Protein AF-Q93S38-F1 (afdb_monomer_lite)

Foldseek 3Di:
DKFKFAPVVLVVVLVVLVVCVVVVQDDQQDGPPPDDLVPPDDDCPPDNPPPLRDDDAGPPGDDDRDDDDPDWDKIKIADSNHPGVVVPRMDIDTGDD

pLDDT: mean 80.31, std 18.41, range [36.78, 97.31]

Structure (mmCIF, N/CA/C/O backbone):
data_AF-Q93S38-F1
#
_entry.id   AF-Q93S38-F1
#
loop_
_atom_site.group_PDB
_atom_site.id
_atom_site.type_symbol
_atom_site.label_atom_id
_atom_site.label_alt_id
_atom_site.label_comp_id
_atom_site.label_asym_id
_atom_site.label_entity_id
_atom_site.label_seq_id
_atom_site.pdbx_PDB_ins_code
_atom_site.Cartn_x
_atom_site.Cartn_y
_atom_site.Cartn_z
_atom_site.occupancy
_atom_site.B_iso_or_equiv
_atom_site.auth_seq_id
_atom_site.auth_comp_id
_atom_site.auth_asym_id
_ato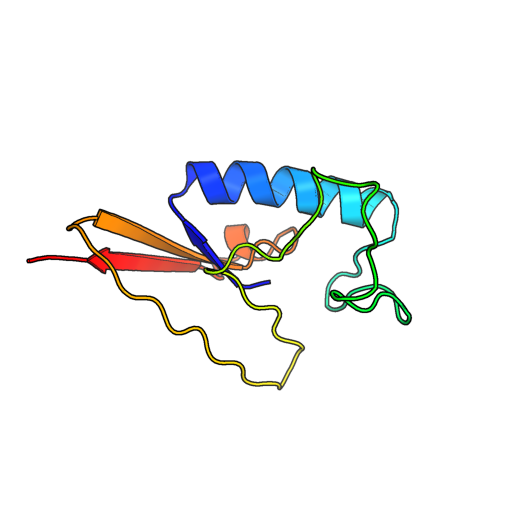m_site.auth_atom_id
_atom_site.pdbx_PDB_model_num
ATOM 1 N N . GLU A 1 1 ? 3.588 2.647 -4.870 1.00 83.44 1 GLU A N 1
ATOM 2 C CA . GLU A 1 1 ? 2.661 3.253 -3.896 1.00 83.44 1 GLU A CA 1
ATOM 3 C C . GLU A 1 1 ? 2.063 2.126 -3.080 1.00 83.44 1 GLU A C 1
ATOM 5 O O . GLU A 1 1 ? 1.596 1.170 -3.685 1.00 83.44 1 GLU A O 1
ATOM 10 N N . PHE A 1 2 ? 2.171 2.210 -1.757 1.00 90.19 2 PHE A N 1
ATOM 11 C CA . PHE A 1 2 ? 1.565 1.291 -0.804 1.00 90.19 2 PHE A CA 1
ATOM 12 C C . PHE A 1 2 ? 0.317 1.919 -0.196 1.00 90.19 2 PHE A C 1
ATOM 14 O O . PHE A 1 2 ? 0.367 3.084 0.181 1.00 90.19 2 PHE A O 1
ATOM 21 N N . ASN A 1 3 ? -0.759 1.157 -0.035 1.00 91.62 3 ASN A N 1
ATOM 22 C CA . ASN A 1 3 ? -1.916 1.580 0.753 1.00 91.62 3 ASN A CA 1
ATOM 23 C C . ASN A 1 3 ? -2.532 0.416 1.541 1.00 91.62 3 ASN A C 1
ATOM 25 O O . ASN A 1 3 ? -2.154 -0.743 1.349 1.00 91.62 3 ASN A O 1
ATOM 29 N N . LEU A 1 4 ? -3.456 0.748 2.446 1.00 92.75 4 LEU A N 1
ATOM 30 C CA . LEU A 1 4 ? -4.251 -0.212 3.216 1.00 92.75 4 LEU A CA 1
ATOM 31 C C . LEU A 1 4 ? -5.654 -0.340 2.613 1.00 92.75 4 LEU A C 1
ATOM 33 O O . LEU A 1 4 ? -6.406 0.630 2.606 1.00 92.75 4 LEU A O 1
ATOM 37 N N . GLY A 1 5 ? -6.057 -1.520 2.160 1.00 92.00 5 GLY A N 1
ATOM 38 C CA . GLY A 1 5 ? -7.367 -1.711 1.533 1.00 92.00 5 GLY A CA 1
ATOM 39 C C . GLY A 1 5 ? -7.803 -3.165 1.543 1.00 92.00 5 GLY A C 1
ATOM 40 O O . GLY A 1 5 ? -7.050 -4.040 1.935 1.00 92.00 5 GLY A O 1
ATOM 41 N N . ASN A 1 6 ? -9.038 -3.458 1.148 1.00 94.12 6 ASN A N 1
ATOM 42 C CA . ASN A 1 6 ? -9.392 -4.841 0.821 1.00 94.12 6 ASN A CA 1
ATOM 43 C C . ASN A 1 6 ? -8.966 -5.169 -0.624 1.00 94.12 6 ASN A C 1
ATOM 45 O O . ASN A 1 6 ? -8.645 -4.275 -1.408 1.00 94.12 6 ASN A O 1
ATOM 49 N N . ALA A 1 7 ? -9.008 -6.447 -1.002 1.00 94.06 7 ALA A N 1
ATOM 50 C CA . ALA A 1 7 ? -8.582 -6.887 -2.332 1.00 94.06 7 ALA A CA 1
ATOM 51 C C . ALA A 1 7 ? -9.335 -6.197 -3.490 1.00 94.06 7 ALA A C 1
ATOM 53 O O . ALA A 1 7 ? -8.742 -5.955 -4.539 1.00 94.06 7 ALA A O 1
ATOM 54 N N . ALA A 1 8 ? -10.617 -5.852 -3.310 1.00 93.94 8 ALA A N 1
ATOM 55 C CA . ALA A 1 8 ? -11.386 -5.134 -4.328 1.00 93.94 8 ALA A CA 1
ATOM 56 C C . ALA A 1 8 ? -10.894 -3.688 -4.482 1.00 93.94 8 ALA A C 1
ATOM 58 O O . ALA A 1 8 ? -10.641 -3.249 -5.597 1.00 93.94 8 ALA A O 1
ATOM 59 N N . MET A 1 9 ? -10.643 -2.995 -3.366 1.00 91.50 9 MET A N 1
ATOM 60 C CA . MET A 1 9 ? -10.057 -1.649 -3.379 1.00 91.50 9 MET A CA 1
ATOM 61 C C . MET A 1 9 ? -8.694 -1.636 -4.086 1.00 91.50 9 MET A C 1
ATOM 63 O O . MET A 1 9 ? -8.423 -0.743 -4.883 1.00 91.50 9 MET A O 1
ATOM 67 N N . HIS A 1 10 ? -7.848 -2.645 -3.849 1.00 93.31 10 HIS A N 1
ATOM 68 C CA . HIS A 1 10 ? -6.571 -2.772 -4.557 1.00 93.31 10 HIS A CA 1
ATOM 69 C C . HIS A 1 10 ? -6.750 -3.043 -6.053 1.00 93.31 10 HIS A C 1
ATOM 71 O O . HIS A 1 10 ? -6.006 -2.489 -6.862 1.00 93.31 10 HIS A O 1
ATOM 77 N N . ALA A 1 11 ? -7.719 -3.878 -6.436 1.00 93.19 11 ALA A N 1
ATOM 78 C CA . ALA A 1 11 ? -8.000 -4.161 -7.839 1.00 93.19 11 ALA A CA 1
ATOM 79 C C . ALA A 1 11 ? -8.444 -2.899 -8.595 1.00 93.19 11 ALA A C 1
ATOM 81 O O . ALA A 1 11 ? -7.922 -2.636 -9.680 1.00 93.19 11 ALA A O 1
ATOM 82 N N . ASP A 1 12 ? -9.337 -2.105 -8.001 1.00 91.12 12 ASP A N 1
ATOM 83 C CA . ASP A 1 12 ? -9.818 -0.845 -8.575 1.00 91.12 12 ASP A CA 1
ATOM 84 C C . ASP A 1 12 ? -8.672 0.163 -8.716 1.00 91.12 12 ASP A C 1
ATOM 86 O O . ASP A 1 12 ? -8.448 0.726 -9.789 1.00 91.12 12 ASP A O 1
ATOM 90 N N . HIS A 1 13 ? -7.862 0.316 -7.667 1.00 89.38 13 HIS A N 1
ATOM 91 C CA . HIS A 1 13 ? -6.739 1.252 -7.679 1.00 89.38 13 HIS A CA 1
ATOM 92 C C . HIS A 1 13 ? -5.662 0.885 -8.704 1.00 89.38 13 HIS A C 1
ATOM 94 O O . HIS A 1 13 ? -5.079 1.751 -9.358 1.00 89.38 13 HIS A O 1
ATOM 100 N N . GLN A 1 14 ? -5.418 -0.410 -8.910 1.00 90.88 14 GLN A N 1
ATOM 101 C CA . GLN A 1 14 ? -4.512 -0.883 -9.958 1.00 90.88 14 GLN A CA 1
ATOM 102 C C . GLN A 1 14 ? -5.006 -0.527 -11.365 1.00 90.88 14 GLN A C 1
ATOM 104 O O . GLN A 1 14 ? -4.175 -0.307 -12.249 1.00 90.88 14 GLN A O 1
ATOM 109 N N . GLN A 1 15 ? -6.323 -0.438 -11.594 1.00 90.44 15 GLN A N 1
ATOM 110 C CA . GLN A 1 15 ? -6.851 0.026 -12.882 1.00 90.44 15 GLN A CA 1
ATOM 111 C C . GLN A 1 15 ? -6.537 1.504 -13.113 1.00 90.44 15 GLN A C 1
ATOM 113 O O . GLN A 1 15 ? -6.148 1.876 -14.222 1.00 90.44 15 GLN A O 1
ATOM 118 N N . GLU A 1 16 ? -6.645 2.343 -12.082 1.00 87.38 16 GLU A N 1
ATOM 119 C CA . GLU A 1 16 ? -6.273 3.758 -12.189 1.00 87.38 16 GLU A CA 1
ATOM 120 C C . GLU A 1 16 ? -4.768 3.922 -12.445 1.00 87.38 16 GLU A C 1
ATOM 122 O O . GLU A 1 16 ? -4.361 4.617 -13.380 1.00 87.38 16 GLU A O 1
ATOM 127 N N . MET A 1 17 ? -3.931 3.176 -11.720 1.00 87.19 17 MET A N 1
ATOM 128 C CA . MET A 1 17 ? -2.481 3.156 -11.941 1.00 87.19 17 MET A CA 1
ATOM 129 C C . MET A 1 17 ? -2.099 2.680 -13.350 1.00 87.19 17 MET A C 1
ATOM 131 O O . MET A 1 17 ? -1.157 3.198 -13.955 1.00 87.19 17 MET A O 1
ATOM 135 N N . LEU A 1 18 ? -2.844 1.726 -13.915 1.00 89.56 18 LEU A N 1
ATOM 136 C CA . LEU A 1 18 ? -2.633 1.271 -15.287 1.00 89.56 18 LEU A CA 1
ATOM 137 C C . LEU A 1 18 ? -2.932 2.382 -16.304 1.00 89.56 18 LEU A C 1
ATOM 139 O O . LEU A 1 18 ? -2.152 2.574 -17.239 1.00 89.56 18 LEU A O 1
ATOM 143 N N . LYS A 1 19 ? -4.005 3.160 -16.110 1.00 88.44 19 LYS A N 1
ATOM 144 C CA . LYS A 1 19 ? -4.309 4.324 -16.964 1.00 88.44 19 LYS A CA 1
ATOM 145 C C . LYS A 1 19 ? -3.197 5.374 -16.887 1.00 88.44 19 LYS A C 1
ATOM 147 O O . LYS A 1 19 ? -2.798 5.913 -17.919 1.00 88.44 19 LYS A O 1
ATOM 152 N N . MET A 1 20 ? -2.642 5.618 -15.696 1.00 85.00 20 MET A N 1
ATOM 153 C CA . MET A 1 20 ? -1.496 6.522 -15.515 1.00 85.00 20 MET A CA 1
ATOM 154 C C . MET A 1 20 ? -0.227 6.021 -16.205 1.00 85.00 20 MET A C 1
ATOM 156 O O . MET A 1 20 ? 0.559 6.810 -16.733 1.00 85.00 20 MET A O 1
ATOM 160 N N . GLN A 1 21 ? 0.000 4.708 -16.215 1.00 86.75 21 GLN A N 1
ATOM 161 C CA . GLN A 1 21 ? 1.123 4.121 -16.943 1.00 86.75 21 GLN A CA 1
ATOM 162 C C . GLN A 1 21 ? 0.935 4.276 -18.457 1.00 86.75 21 GLN A C 1
ATOM 164 O O . GLN A 1 21 ? 1.874 4.635 -19.165 1.00 86.75 21 GLN A O 1
ATOM 169 N N . GLN A 1 22 ? -0.287 4.073 -18.953 1.00 88.00 22 GLN A N 1
ATOM 170 C CA . GLN A 1 22 ? -0.630 4.222 -20.370 1.00 88.00 22 GLN A CA 1
ATOM 171 C C . GLN A 1 22 ? -0.536 5.673 -20.859 1.00 88.00 22 GLN A C 1
ATOM 173 O O . GLN A 1 22 ? -0.081 5.910 -21.977 1.00 88.00 22 GLN A O 1
ATOM 178 N N . SER A 1 23 ? -0.891 6.656 -20.025 1.00 86.25 23 SER A N 1
ATOM 179 C CA . SER A 1 23 ? -0.671 8.085 -20.314 1.00 86.25 23 SER A CA 1
ATOM 180 C C . SER A 1 23 ? 0.810 8.493 -20.210 1.00 86.25 23 SER A C 1
ATOM 182 O O . SER A 1 23 ? 1.193 9.633 -20.499 1.00 86.25 23 SER A O 1
ATOM 184 N N . GLY A 1 24 ? 1.668 7.564 -19.776 1.00 83.06 24 GLY A N 1
ATOM 185 C CA . GLY A 1 24 ? 3.082 7.768 -19.514 1.00 83.06 24 GLY A CA 1
ATOM 186 C C . GLY A 1 24 ? 3.354 8.622 -18.280 1.00 83.06 24 GLY A C 1
ATOM 187 O O . GLY A 1 24 ? 4.479 9.075 -18.127 1.00 83.06 24 GLY A O 1
ATOM 188 N N . GLN A 1 25 ? 2.364 8.928 -17.442 1.00 80.00 25 GLN A N 1
ATOM 189 C CA . GLN A 1 25 ? 2.547 9.701 -16.207 1.00 80.00 25 GLN A CA 1
ATOM 190 C C . GLN A 1 25 ? 3.227 8.881 -15.100 1.00 80.00 25 GLN A C 1
ATOM 192 O O . GLN A 1 25 ? 3.917 9.454 -14.254 1.00 80.00 25 GLN A O 1
ATOM 197 N N . LEU A 1 26 ? 3.098 7.553 -15.155 1.00 79.94 26 LEU A N 1
ATOM 198 C CA . LEU A 1 26 ? 3.725 6.603 -14.239 1.00 79.94 26 LEU A CA 1
ATOM 199 C C . LEU A 1 26 ? 4.818 5.788 -14.950 1.00 79.94 26 LEU A C 1
ATOM 201 O O . LEU A 1 26 ? 4.571 5.179 -15.992 1.00 79.94 26 LEU A O 1
ATOM 205 N N . LEU A 1 27 ? 6.021 5.752 -14.375 1.00 77.19 27 LEU A N 1
ATOM 206 C CA . LEU A 1 27 ? 7.109 4.857 -14.779 1.00 77.19 27 LEU A CA 1
ATOM 207 C C . LEU A 1 27 ? 7.115 3.611 -13.869 1.00 77.19 27 LEU A C 1
ATOM 209 O O . LEU A 1 27 ? 6.556 3.650 -12.773 1.00 77.19 27 LEU A O 1
ATOM 213 N N . PRO A 1 28 ? 7.779 2.507 -14.264 1.00 72.50 28 PRO A N 1
ATOM 214 C CA . PRO A 1 28 ? 7.776 1.265 -13.481 1.00 72.50 28 PRO A CA 1
ATOM 215 C C . PRO A 1 28 ? 8.297 1.406 -12.043 1.00 72.50 28 PRO A C 1
ATOM 217 O O . PRO A 1 28 ? 7.918 0.637 -11.169 1.00 72.50 28 PRO A O 1
ATOM 220 N N . THR A 1 29 ? 9.180 2.372 -11.789 1.00 71.00 29 THR A N 1
ATOM 221 C CA . THR A 1 29 ? 9.845 2.551 -10.488 1.00 71.00 29 THR A CA 1
ATOM 222 C C . THR A 1 29 ? 9.744 3.970 -9.934 1.00 71.00 29 THR A C 1
ATOM 224 O O . THR A 1 29 ? 10.265 4.231 -8.853 1.00 71.00 29 THR A O 1
ATOM 227 N N . ALA A 1 30 ? 9.101 4.888 -10.658 1.00 68.88 30 ALA A N 1
ATOM 228 C CA . ALA A 1 30 ? 9.018 6.298 -10.295 1.00 68.88 30 ALA A CA 1
ATOM 229 C C . ALA A 1 30 ? 7.817 6.971 -10.972 1.00 68.88 30 ALA A C 1
ATOM 231 O O . ALA A 1 30 ? 7.339 6.525 -12.011 1.00 68.88 30 ALA A O 1
ATOM 232 N N . MET A 1 31 ? 7.353 8.087 -10.424 1.00 69.50 31 MET A N 1
ATOM 233 C CA . MET A 1 31 ? 6.513 9.010 -11.191 1.00 69.50 31 MET A CA 1
ATOM 234 C C . MET A 1 31 ? 7.379 9.752 -12.219 1.00 69.50 31 MET A C 1
ATO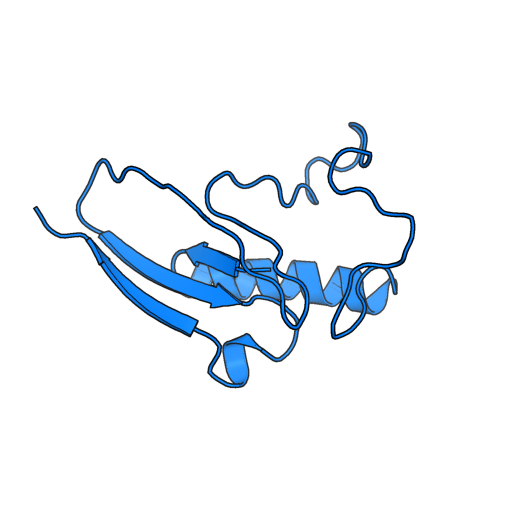M 236 O O . MET A 1 31 ? 8.606 9.816 -12.085 1.00 69.50 31 MET A O 1
ATOM 240 N N . LYS A 1 32 ? 6.764 10.327 -13.259 1.00 66.81 32 LYS A N 1
ATOM 241 C CA . LYS A 1 32 ? 7.491 11.244 -14.149 1.00 66.81 32 LYS A CA 1
ATOM 242 C C . LYS A 1 32 ? 8.147 12.378 -13.329 1.00 66.81 32 LYS A C 1
ATOM 244 O O . LYS A 1 32 ? 7.456 12.996 -12.516 1.00 66.81 32 LYS A O 1
ATOM 249 N N . PRO A 1 33 ? 9.437 12.697 -13.558 1.00 57.22 33 PRO A N 1
ATOM 250 C CA . PRO A 1 33 ? 10.093 13.831 -12.908 1.00 57.22 33 PRO A CA 1
ATOM 251 C C . PRO A 1 33 ? 9.330 15.138 -13.174 1.00 57.22 33 PRO A C 1
ATOM 253 O O . PRO A 1 33 ? 8.985 15.417 -14.323 1.00 57.22 33 PRO A O 1
ATOM 256 N N . GLY A 1 34 ? 9.068 15.928 -12.128 1.00 56.75 34 GLY A N 1
ATOM 257 C CA . GLY A 1 34 ? 8.299 17.182 -12.205 1.00 56.75 34 GLY A CA 1
ATOM 258 C C . GLY A 1 34 ? 6.813 17.062 -11.840 1.00 56.75 34 GLY A C 1
ATOM 259 O O . GLY A 1 34 ? 6.101 18.061 -11.880 1.00 56.75 34 GLY A O 1
ATOM 260 N N . MET A 1 35 ? 6.344 15.868 -11.468 1.00 55.53 35 MET A N 1
ATOM 261 C CA . MET A 1 35 ? 5.037 15.664 -10.840 1.00 55.53 35 MET A CA 1
ATOM 262 C C . MET A 1 35 ? 5.205 15.650 -9.316 1.00 55.53 35 MET A C 1
ATOM 264 O O . MET A 1 35 ? 5.425 14.595 -8.724 1.00 55.53 35 MET A O 1
ATOM 268 N N . ASP A 1 36 ? 5.118 16.813 -8.671 1.00 50.53 36 ASP A N 1
ATOM 269 C CA . ASP A 1 36 ? 4.954 16.860 -7.216 1.00 50.53 36 ASP A CA 1
ATOM 270 C C . ASP A 1 36 ? 3.547 16.362 -6.868 1.00 50.53 36 ASP A C 1
ATOM 272 O O . ASP A 1 36 ? 2.553 16.901 -7.359 1.00 50.53 36 ASP A O 1
ATOM 276 N N . HIS A 1 37 ? 3.439 15.376 -5.973 1.00 48.12 37 HIS A N 1
ATOM 277 C CA . HIS A 1 37 ? 2.143 14.893 -5.472 1.00 48.12 37 HIS A CA 1
ATOM 278 C C . HIS A 1 37 ? 1.264 16.030 -4.910 1.00 48.12 37 HIS A C 1
ATOM 280 O O . HIS A 1 37 ? 0.040 15.952 -4.969 1.00 48.12 37 HIS A O 1
ATOM 286 N N . ALA A 1 38 ? 1.886 17.106 -4.413 1.00 41.41 38 ALA A N 1
ATOM 287 C CA . ALA A 1 38 ? 1.216 18.299 -3.897 1.00 41.41 38 ALA A CA 1
ATOM 288 C C . ALA A 1 38 ? 0.844 19.347 -4.972 1.00 41.41 38 ALA A C 1
ATOM 290 O O . ALA A 1 38 ? 0.042 20.233 -4.691 1.00 41.41 38 ALA A O 1
ATOM 291 N N . ALA A 1 39 ? 1.407 19.274 -6.186 1.00 37.69 39 ALA A N 1
ATOM 292 C CA . ALA A 1 39 ? 1.198 20.264 -7.254 1.00 37.69 39 ALA A CA 1
ATOM 293 C C . ALA A 1 39 ? 0.068 19.900 -8.234 1.00 37.69 39 ALA A C 1
ATOM 295 O O . ALA A 1 39 ? -0.226 20.665 -9.154 1.00 37.69 39 ALA A O 1
ATOM 296 N N . MET A 1 40 ? -0.602 18.762 -8.033 1.00 42.78 40 MET A N 1
ATOM 297 C CA . MET A 1 40 ? -1.797 18.375 -8.787 1.00 42.78 40 MET A CA 1
ATOM 298 C C . MET A 1 40 ? -3.010 19.164 -8.266 1.00 42.78 40 MET A C 1
ATOM 300 O O . MET A 1 40 ? -3.818 18.674 -7.478 1.00 42.78 40 MET A O 1
ATOM 304 N N . GLY A 1 41 ? -3.091 20.436 -8.665 1.00 38.78 41 GLY A N 1
ATOM 305 C CA . GLY A 1 41 ? -4.177 21.348 -8.321 1.00 38.78 41 GLY A CA 1
ATOM 306 C C . GLY A 1 41 ? -5.544 20.892 -8.848 1.00 38.78 41 GLY A C 1
ATOM 307 O O . GLY A 1 41 ? -5.672 20.507 -10.004 1.00 38.78 41 GLY A O 1
ATOM 308 N N . HIS A 1 42 ? -6.532 20.957 -7.950 1.00 36.78 42 HIS A N 1
ATOM 309 C CA . HIS A 1 42 ? -7.988 21.179 -8.052 1.00 36.78 42 HIS A CA 1
ATOM 310 C C . HIS A 1 42 ? -8.871 20.685 -9.229 1.00 36.78 42 HIS A C 1
ATOM 312 O O . HIS A 1 42 ? -10.079 20.654 -9.021 1.00 36.78 42 HIS A O 1
ATOM 318 N N . ASP A 1 43 ? -8.361 20.223 -10.375 1.00 37.06 43 ASP A N 1
ATOM 319 C CA . ASP A 1 43 ? -9.182 19.848 -11.551 1.00 37.06 43 ASP A CA 1
ATOM 320 C C . ASP A 1 43 ? -9.179 18.343 -11.899 1.00 37.06 43 ASP A C 1
ATOM 322 O O . ASP A 1 43 ? -9.712 17.926 -12.927 1.00 37.06 43 ASP A O 1
ATOM 326 N N . GLN A 1 44 ? -8.637 17.483 -11.032 1.00 39.44 44 GLN A N 1
ATOM 327 C CA . GLN A 1 44 ? -8.711 16.019 -11.179 1.00 39.44 44 GLN A CA 1
ATOM 328 C C . GLN A 1 44 ? -9.130 15.348 -9.869 1.00 39.44 44 GLN A C 1
ATOM 330 O O . GLN A 1 44 ? -8.367 14.606 -9.252 1.00 39.44 44 GLN A O 1
ATOM 335 N N . ALA A 1 45 ? -10.371 15.589 -9.444 1.00 36.97 45 ALA A N 1
ATOM 336 C CA . ALA A 1 45 ? -10.962 15.000 -8.238 1.00 36.97 45 ALA A CA 1
ATOM 337 C C . ALA A 1 45 ? -10.931 13.452 -8.191 1.00 36.97 45 ALA A C 1
ATOM 339 O O . ALA A 1 45 ? -11.172 12.875 -7.138 1.00 36.97 45 ALA A O 1
ATOM 340 N N . SER A 1 46 ? -10.614 12.780 -9.303 1.00 42.62 46 SER A N 1
ATOM 341 C CA . SER A 1 46 ? -10.521 11.318 -9.412 1.00 42.62 46 SER A CA 1
ATOM 342 C C . SER A 1 46 ? -9.096 10.751 -9.318 1.00 42.62 46 SER A C 1
ATOM 344 O O . SER A 1 46 ? -8.945 9.541 -9.398 1.00 42.62 46 SER A O 1
ATOM 346 N N . MET A 1 47 ? -8.057 11.591 -9.186 1.00 49.16 47 MET A N 1
ATOM 347 C CA . MET A 1 47 ? -6.640 11.176 -9.282 1.00 49.16 47 MET A CA 1
ATOM 348 C C . MET A 1 47 ? -5.782 11.683 -8.111 1.00 49.16 47 MET A C 1
ATOM 350 O O . MET A 1 47 ? -4.568 11.855 -8.245 1.00 49.16 47 MET A O 1
ATOM 354 N N . ARG A 1 48 ? -6.389 11.979 -6.954 1.00 45.81 48 ARG A N 1
ATOM 355 C CA . ARG A 1 48 ? -5.610 12.261 -5.743 1.00 45.81 48 ARG A CA 1
ATOM 356 C C . ARG A 1 48 ? -5.232 10.934 -5.090 1.00 45.81 48 ARG A C 1
ATOM 358 O O . ARG A 1 48 ? -6.060 10.283 -4.476 1.00 45.81 48 ARG A O 1
ATOM 365 N N . HIS A 1 49 ? -3.953 10.583 -5.174 1.00 52.44 49 HIS A N 1
ATOM 366 C CA . HIS A 1 49 ? -3.317 9.592 -4.298 1.00 52.44 49 HIS A CA 1
ATOM 367 C C . HIS A 1 49 ? -2.982 10.233 -2.941 1.00 52.44 49 HIS A C 1
ATOM 369 O O . HIS A 1 49 ? -1.858 10.131 -2.456 1.00 52.44 49 HIS A O 1
ATOM 375 N N . ASP A 1 50 ? -3.916 11.014 -2.392 1.00 48.75 50 ASP A N 1
ATOM 376 C CA . ASP A 1 50 ? -3.816 11.591 -1.050 1.00 48.75 50 ASP A CA 1
ATOM 377 C C . ASP A 1 50 ? -4.646 10.805 -0.044 1.00 48.75 50 ASP A C 1
ATOM 379 O O . ASP A 1 50 ? -4.866 11.287 1.068 1.00 48.75 50 ASP A O 1
ATOM 383 N N . ASP A 1 51 ? -5.113 9.615 -0.435 1.00 56.53 51 ASP A N 1
ATOM 384 C CA . ASP A 1 51 ? -5.801 8.745 0.490 1.00 56.53 51 ASP A CA 1
ATOM 385 C C . ASP A 1 51 ? -4.922 8.623 1.742 1.00 56.53 51 ASP A C 1
ATOM 387 O O . ASP A 1 51 ? -3.755 8.213 1.649 1.00 56.53 51 ASP A O 1
ATOM 391 N N . PRO A 1 52 ? -5.435 9.029 2.915 1.00 69.12 52 PRO A N 1
ATOM 392 C CA . PRO A 1 52 ? -4.621 9.209 4.113 1.00 69.12 52 PRO A CA 1
ATOM 393 C C . PRO A 1 52 ? -4.084 7.874 4.662 1.00 69.12 52 PRO A C 1
ATOM 395 O O . PRO A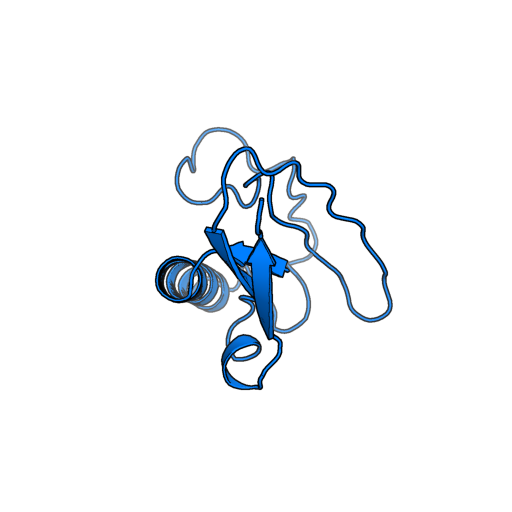 1 52 ? -3.352 7.854 5.647 1.00 69.12 52 PRO A O 1
ATOM 398 N N . ASN A 1 53 ? -4.425 6.759 4.011 1.00 81.81 53 ASN A N 1
ATOM 399 C CA . ASN A 1 53 ? -3.926 5.408 4.232 1.00 81.81 53 ASN A CA 1
ATOM 400 C C . ASN A 1 53 ? -2.906 4.952 3.159 1.00 81.81 53 ASN A C 1
ATOM 402 O O . ASN A 1 53 ? -2.747 3.742 2.972 1.00 81.81 53 ASN A O 1
ATOM 406 N N . SER A 1 54 ? -2.253 5.872 2.437 1.00 85.62 54 SER A N 1
ATOM 407 C CA . SER A 1 54 ? -1.307 5.562 1.355 1.00 85.62 54 SER A CA 1
ATOM 408 C C . SER A 1 54 ? 0.045 6.276 1.485 1.00 85.62 54 SER A C 1
ATOM 410 O O . SER A 1 54 ? 0.163 7.341 2.087 1.00 85.62 54 SER A O 1
ATOM 412 N N . VAL A 1 55 ? 1.095 5.672 0.920 1.00 87.31 55 VAL A N 1
ATOM 413 C CA . VAL A 1 55 ? 2.448 6.235 0.861 1.00 87.31 55 VAL A CA 1
ATOM 414 C C . VAL A 1 55 ? 3.189 5.777 -0.398 1.00 87.31 55 VAL A C 1
ATOM 416 O O . VAL A 1 55 ? 3.197 4.595 -0.755 1.00 87.31 55 VAL A O 1
ATOM 419 N N . LEU A 1 56 ? 3.859 6.697 -1.096 1.00 84.62 56 LEU A N 1
ATOM 420 C CA . LEU A 1 56 ? 4.782 6.343 -2.176 1.00 84.62 56 LEU A CA 1
ATOM 421 C C . LEU A 1 56 ? 6.195 6.163 -1.614 1.00 84.62 56 LEU A C 1
ATOM 423 O O . LEU A 1 56 ? 6.719 7.041 -0.936 1.00 84.62 56 LEU A O 1
ATOM 427 N N . VAL A 1 57 ? 6.819 5.025 -1.924 1.00 85.38 57 VAL A N 1
ATOM 428 C CA . VAL A 1 57 ? 8.188 4.706 -1.506 1.00 85.38 57 VAL A CA 1
ATOM 429 C C . VAL A 1 57 ? 9.027 4.449 -2.748 1.00 85.38 57 VAL A C 1
ATOM 431 O O . VAL A 1 57 ? 8.731 3.537 -3.520 1.00 85.38 57 VAL A O 1
ATOM 434 N N . GLU A 1 58 ? 10.056 5.267 -2.948 1.00 85.12 58 GLU A N 1
ATOM 435 C CA . GLU A 1 58 ? 11.035 5.072 -4.017 1.00 85.12 58 GLU A CA 1
ATOM 436 C C . GLU A 1 58 ?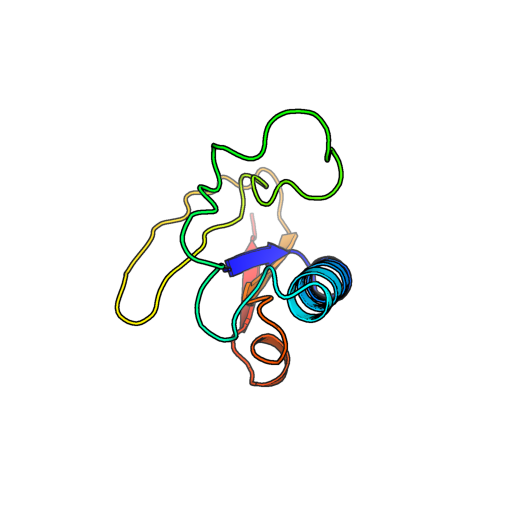 11.994 3.907 -3.697 1.00 85.12 58 GLU A C 1
ATOM 438 O O . GLU A 1 58 ? 12.209 3.579 -2.523 1.00 85.12 58 GLU A O 1
ATOM 443 N N . PRO A 1 59 ? 12.631 3.294 -4.711 1.00 86.25 59 PRO A N 1
ATOM 444 C CA . PRO A 1 59 ? 13.637 2.258 -4.491 1.00 86.25 59 PRO A CA 1
ATOM 445 C C . PRO A 1 59 ? 14.740 2.689 -3.509 1.00 86.25 59 PRO A C 1
ATOM 447 O O . PRO A 1 59 ? 15.354 3.745 -3.655 1.00 86.25 59 PRO A O 1
ATOM 450 N N . GLY A 1 60 ? 15.009 1.850 -2.504 1.00 89.31 60 GLY A N 1
ATOM 451 C CA . GLY A 1 60 ? 16.040 2.101 -1.489 1.00 89.31 60 GLY A CA 1
ATOM 452 C C . GLY A 1 60 ? 15.683 3.167 -0.446 1.00 89.31 60 GLY A C 1
ATOM 453 O O . GLY A 1 60 ? 16.542 3.528 0.359 1.00 89.31 60 GLY A O 1
ATOM 454 N N . LYS A 1 61 ? 14.448 3.682 -0.449 1.00 89.19 61 LYS A N 1
ATOM 455 C CA . LYS A 1 61 ? 13.937 4.605 0.571 1.00 89.19 61 LYS A CA 1
ATOM 456 C C . LYS A 1 61 ? 13.055 3.885 1.586 1.00 89.19 61 LYS A C 1
ATOM 458 O O . LYS A 1 61 ? 12.586 2.773 1.358 1.00 89.19 61 LYS A O 1
ATOM 463 N N . THR A 1 62 ? 12.810 4.579 2.690 1.00 89.75 62 THR A N 1
ATOM 464 C CA . THR A 1 62 ? 11.884 4.177 3.749 1.00 89.75 62 THR A CA 1
ATOM 465 C C . THR A 1 62 ? 10.850 5.280 3.922 1.00 89.75 62 THR A C 1
ATOM 467 O O . THR A 1 62 ? 11.197 6.458 3.846 1.00 89.75 62 THR A O 1
ATOM 470 N N . ALA A 1 63 ? 9.602 4.900 4.174 1.00 86.00 63 ALA A N 1
ATOM 471 C CA . ALA A 1 63 ? 8.540 5.818 4.559 1.00 86.00 63 ALA A CA 1
ATOM 472 C C . ALA A 1 63 ? 7.699 5.201 5.682 1.00 86.00 63 ALA A C 1
ATOM 474 O O . ALA A 1 63 ? 7.766 3.993 5.916 1.00 86.00 63 ALA A O 1
ATOM 475 N N . GLU A 1 64 ? 6.913 6.029 6.362 1.00 87.00 64 GLU A N 1
ATOM 476 C CA . GLU A 1 64 ? 6.049 5.623 7.468 1.00 87.00 64 GLU A CA 1
ATOM 477 C C . GLU A 1 64 ? 4.597 5.995 7.156 1.00 87.00 64 GLU A C 1
ATOM 479 O O . GLU A 1 64 ? 4.324 7.079 6.641 1.00 87.00 64 GLU A O 1
ATOM 484 N N . LEU A 1 65 ? 3.674 5.087 7.475 1.00 84.94 65 LEU A N 1
ATOM 485 C CA . LEU A 1 65 ? 2.235 5.312 7.424 1.00 84.94 65 LEU A CA 1
ATOM 486 C C . LEU A 1 65 ? 1.659 4.990 8.803 1.00 84.94 65 LEU A C 1
ATOM 488 O O . LEU A 1 65 ? 1.682 3.837 9.231 1.00 84.94 65 LEU A O 1
ATOM 492 N N . THR A 1 66 ? 1.127 6.002 9.483 1.00 86.88 66 THR A N 1
ATOM 493 C CA . THR A 1 66 ? 0.449 5.831 10.772 1.00 86.88 66 THR A CA 1
ATOM 494 C C . THR A 1 66 ? -1.057 5.895 10.563 1.00 86.88 66 THR A C 1
ATOM 496 O O . THR A 1 66 ? -1.568 6.875 10.027 1.00 86.88 66 THR A O 1
ATOM 499 N N . TRP A 1 67 ? -1.774 4.862 11.009 1.00 85.50 67 TRP A N 1
ATOM 500 C CA . TRP A 1 67 ? -3.225 4.771 10.873 1.00 85.50 67 TRP A CA 1
ATOM 501 C C . TRP A 1 67 ? -3.881 4.261 12.157 1.00 85.50 67 TRP A C 1
ATOM 503 O O . TRP A 1 67 ? -3.424 3.283 12.751 1.00 85.50 67 TRP A O 1
ATOM 513 N N . THR A 1 68 ? -4.983 4.896 12.558 1.00 89.06 68 THR A N 1
ATOM 514 C CA . THR A 1 68 ? -5.783 4.487 13.720 1.00 89.06 68 THR A CA 1
ATOM 515 C C . THR A 1 68 ? -7.064 3.815 13.249 1.00 89.06 68 THR A C 1
ATOM 517 O O . THR A 1 68 ? -7.893 4.433 12.582 1.00 89.06 68 THR A O 1
ATOM 520 N N . PHE A 1 69 ? -7.260 2.555 13.631 1.00 89.81 69 PHE A N 1
ATOM 521 C CA . PHE A 1 69 ? -8.468 1.803 13.303 1.00 89.81 69 PHE A CA 1
ATOM 522 C C . PHE A 1 69 ? -9.534 1.988 14.381 1.00 89.81 69 PHE A C 1
ATOM 524 O O . PHE A 1 69 ? -9.262 1.834 15.568 1.00 89.81 69 PHE A O 1
ATOM 531 N N . SER A 1 70 ? -10.764 2.285 13.965 1.00 90.50 70 SER A N 1
ATOM 532 C CA . SER A 1 70 ? -11.914 2.421 14.869 1.00 90.50 70 SER A CA 1
ATOM 533 C C . SER A 1 70 ? -12.715 1.126 15.036 1.00 90.50 70 SER A C 1
ATOM 535 O O . SER A 1 70 ? -13.565 1.037 15.920 1.00 90.50 70 SER A O 1
ATOM 537 N N . GLN A 1 71 ? -12.481 0.126 14.181 1.00 92.00 71 GLN A N 1
ATOM 538 C CA . GLN A 1 71 ? -13.247 -1.118 14.120 1.00 92.00 71 GLN A CA 1
ATOM 539 C C . GLN A 1 71 ? -12.345 -2.301 13.753 1.00 92.00 71 GLN A C 1
ATOM 541 O O . GLN A 1 71 ? -11.342 -2.134 13.057 1.00 92.00 71 GLN A O 1
ATOM 546 N N . ALA A 1 72 ? -12.736 -3.504 14.189 1.00 96.00 72 ALA A N 1
ATOM 547 C CA . ALA A 1 72 ? -12.125 -4.737 13.708 1.00 96.00 72 ALA A CA 1
ATOM 548 C C . ALA A 1 72 ? -12.398 -4.899 12.208 1.00 96.00 72 ALA A C 1
ATOM 550 O O . ALA A 1 72 ? -13.519 -4.689 11.743 1.00 96.00 72 ALA A O 1
ATOM 551 N N . THR A 1 73 ? -11.373 -5.264 11.448 1.00 94.25 73 THR A N 1
ATOM 552 C CA . THR A 1 73 ? -11.451 -5.364 9.990 1.00 94.25 73 THR A CA 1
ATOM 553 C C . THR A 1 73 ? -10.362 -6.285 9.447 1.00 94.25 73 THR A C 1
ATOM 555 O O . THR A 1 73 ? -9.382 -6.586 10.130 1.00 94.25 73 THR A O 1
ATOM 558 N N . ARG A 1 74 ? -10.535 -6.7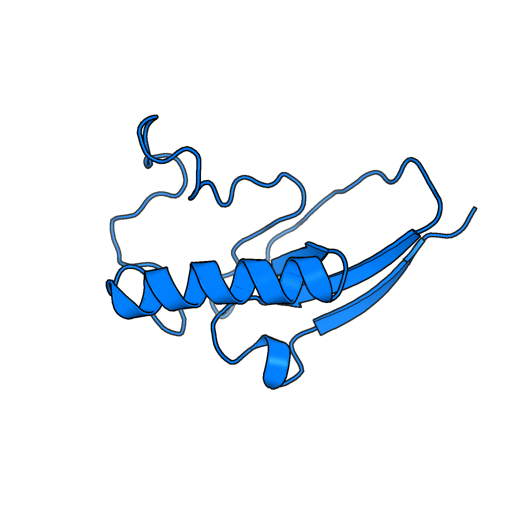49 8.209 1.00 95.88 74 ARG A N 1
ATOM 559 C CA . ARG A 1 74 ? -9.513 -7.474 7.451 1.00 95.88 74 ARG A CA 1
ATOM 560 C C . ARG A 1 74 ? -9.178 -6.674 6.208 1.00 95.88 74 ARG A C 1
ATOM 562 O O . ARG A 1 74 ? -10.061 -6.364 5.412 1.00 95.88 74 ARG A O 1
ATOM 569 N N . LEU A 1 75 ? -7.906 -6.355 6.075 1.00 94.81 75 LEU A N 1
ATOM 570 C CA . LEU A 1 75 ? -7.333 -5.559 5.007 1.00 94.81 75 LEU A CA 1
ATOM 571 C C . LEU A 1 75 ? -6.098 -6.278 4.467 1.00 94.81 75 LEU A C 1
ATOM 573 O O . LEU A 1 75 ? -5.641 -7.279 5.014 1.00 94.81 75 LEU A O 1
ATOM 577 N N . GLU A 1 76 ? -5.547 -5.727 3.408 1.00 96.44 76 GLU A N 1
ATOM 578 C CA . GLU A 1 76 ? -4.217 -5.970 2.898 1.00 96.44 76 GLU A CA 1
ATOM 579 C C . GLU A 1 76 ? -3.444 -4.645 2.987 1.00 96.44 76 GLU A C 1
ATOM 581 O O . GLU A 1 76 ? -4.017 -3.556 2.885 1.00 96.44 76 GLU A O 1
ATOM 586 N N . PHE A 1 77 ? -2.134 -4.727 3.193 1.00 94.56 77 PHE A N 1
ATOM 587 C CA . PHE A 1 77 ? -1.228 -3.667 2.764 1.00 94.56 77 PHE A CA 1
ATOM 588 C C . PHE A 1 77 ? -0.643 -4.106 1.428 1.00 94.56 77 PHE A C 1
ATOM 590 O O . PHE A 1 77 ? -0.155 -5.232 1.318 1.00 94.56 77 PHE A O 1
ATOM 597 N N . ALA A 1 78 ? -0.689 -3.266 0.397 1.00 95.56 78 ALA A N 1
ATOM 598 C CA . ALA A 1 78 ? -0.211 -3.695 -0.914 1.00 95.56 78 ALA A CA 1
ATOM 599 C C . ALA A 1 78 ? 0.344 -2.567 -1.770 1.00 95.56 78 ALA A C 1
ATOM 601 O O . ALA A 1 78 ? -0.061 -1.415 -1.638 1.00 95.56 78 ALA A O 1
ATOM 602 N N . CYS A 1 79 ? 1.274 -2.927 -2.659 1.00 93.69 79 CYS A N 1
ATOM 603 C CA . CYS A 1 79 ? 1.810 -2.024 -3.663 1.00 93.69 79 CYS A CA 1
ATOM 604 C C . CYS A 1 79 ? 0.996 -2.104 -4.958 1.00 93.69 79 CYS A C 1
ATOM 606 O O . CYS A 1 79 ? 0.962 -3.152 -5.604 1.00 93.69 79 CYS A O 1
ATOM 608 N N . ASN A 1 80 ? 0.398 -0.988 -5.375 1.00 91.69 80 ASN A N 1
ATOM 609 C CA . ASN A 1 80 ? -0.494 -0.945 -6.542 1.00 91.69 80 ASN A CA 1
ATOM 610 C C . ASN A 1 80 ? 0.196 -0.526 -7.847 1.00 91.69 80 ASN A C 1
ATOM 612 O O . ASN A 1 80 ? -0.475 -0.275 -8.848 1.00 91.69 80 ASN A O 1
ATOM 616 N N . ILE A 1 81 ? 1.530 -0.438 -7.861 1.00 90.31 81 ILE A N 1
ATOM 617 C CA . ILE A 1 81 ? 2.263 -0.249 -9.118 1.00 90.31 81 ILE A CA 1
ATOM 618 C C . ILE A 1 81 ? 1.949 -1.443 -10.032 1.00 90.31 81 ILE A C 1
ATOM 620 O O . ILE A 1 81 ? 1.999 -2.582 -9.551 1.00 90.31 81 ILE A O 1
ATOM 624 N N . PRO A 1 82 ? 1.627 -1.224 -11.323 1.00 92.19 82 PRO A N 1
ATOM 625 C CA . PRO A 1 82 ? 1.248 -2.303 -12.226 1.00 92.19 82 PRO A CA 1
ATOM 626 C C . PRO A 1 82 ? 2.231 -3.482 -12.173 1.00 92.19 82 PRO A C 1
ATOM 628 O O . PRO A 1 82 ? 3.435 -3.320 -12.367 1.00 92.19 82 PRO A O 1
ATOM 631 N N . GLY A 1 83 ? 1.707 -4.673 -11.870 1.00 93.25 83 GLY A N 1
ATOM 632 C CA . GLY A 1 83 ? 2.465 -5.922 -11.745 1.00 93.25 83 GLY A CA 1
ATOM 633 C C . GLY A 1 83 ? 3.012 -6.235 -10.346 1.00 93.25 83 GLY A C 1
ATOM 634 O O . GLY A 1 83 ? 3.273 -7.402 -10.060 1.00 93.25 83 GLY A O 1
ATOM 635 N N . HIS A 1 84 ? 3.155 -5.256 -9.447 1.00 94.69 84 HIS A N 1
ATOM 636 C CA . HIS A 1 84 ? 3.767 -5.478 -8.129 1.00 94.69 84 HIS A CA 1
ATOM 637 C C . HIS A 1 84 ? 2.864 -6.294 -7.197 1.00 94.69 84 HIS A C 1
ATOM 639 O O . HIS A 1 84 ? 3.331 -7.236 -6.556 1.00 94.69 84 HIS A O 1
ATOM 645 N N . TYR A 1 85 ? 1.566 -5.982 -7.156 1.00 95.56 85 TYR A N 1
ATOM 646 C CA . TYR A 1 85 ? 0.590 -6.743 -6.374 1.00 95.56 85 TYR A CA 1
ATOM 647 C C . TYR A 1 85 ? 0.565 -8.220 -6.801 1.00 95.56 85 TYR A C 1
ATOM 649 O O . TYR A 1 85 ? 0.654 -9.119 -5.966 1.00 95.56 85 TYR A O 1
ATOM 657 N N . GLN A 1 86 ? 0.505 -8.476 -8.112 1.00 95.38 86 GLN A N 1
ATOM 658 C CA . GLN A 1 86 ? 0.488 -9.819 -8.700 1.00 95.38 86 GLN A CA 1
ATOM 659 C C . GLN A 1 86 ? 1.798 -10.576 -8.455 1.00 95.38 86 GLN A C 1
ATOM 661 O O . GLN A 1 86 ? 1.778 -11.794 -8.306 1.00 95.38 86 GLN A O 1
ATOM 666 N N . ALA A 1 87 ? 2.923 -9.860 -8.371 1.00 96.56 87 ALA A N 1
ATOM 667 C CA . ALA A 1 87 ? 4.222 -10.415 -7.999 1.00 96.56 87 ALA A CA 1
ATOM 668 C C . ALA A 1 87 ? 4.352 -10.723 -6.493 1.00 96.56 87 ALA A C 1
ATOM 670 O O . ALA A 1 87 ? 5.382 -11.240 -6.065 1.00 96.56 87 ALA A O 1
ATOM 671 N N . GLY A 1 88 ? 3.325 -10.428 -5.688 1.00 96.69 88 GLY A N 1
ATOM 672 C CA . GLY A 1 88 ? 3.288 -10.738 -4.259 1.00 96.69 88 GLY A CA 1
ATOM 673 C C . GLY A 1 88 ? 3.719 -9.590 -3.350 1.00 96.69 88 GLY A C 1
ATOM 674 O O . GLY A 1 88 ? 3.946 -9.819 -2.166 1.00 96.69 88 GLY A O 1
ATOM 675 N N . MET A 1 89 ? 3.813 -8.355 -3.855 1.00 96.06 89 MET A N 1
ATOM 676 C CA . MET A 1 89 ? 4.121 -7.167 -3.047 1.00 96.06 89 MET A CA 1
ATOM 677 C C . MET A 1 89 ? 2.886 -6.704 -2.253 1.00 96.06 89 MET A C 1
ATOM 679 O O . MET A 1 89 ? 2.390 -5.587 -2.420 1.00 96.06 89 MET A O 1
ATOM 683 N N . LYS A 1 90 ? 2.372 -7.605 -1.413 1.00 97.31 90 LYS A N 1
ATOM 684 C CA . LYS A 1 90 ? 1.198 -7.441 -0.560 1.00 97.31 90 LYS A CA 1
ATOM 685 C C . LYS A 1 90 ? 1.313 -8.290 0.705 1.00 97.31 90 LYS A C 1
ATOM 687 O O . LYS A 1 90 ? 2.076 -9.254 0.730 1.00 97.31 90 LYS A O 1
ATOM 692 N N . GLY A 1 91 ? 0.505 -7.997 1.713 1.00 96.88 91 GLY A N 1
ATOM 693 C CA . GLY A 1 91 ? 0.331 -8.878 2.863 1.00 96.88 91 GLY A CA 1
ATOM 694 C C . GLY A 1 91 ? -0.975 -8.629 3.601 1.00 96.88 91 GLY A C 1
ATOM 695 O O . GLY A 1 91 ? -1.534 -7.536 3.541 1.00 96.88 91 GLY A O 1
ATOM 696 N N . ASP A 1 92 ? -1.449 -9.660 4.295 1.00 97.19 92 ASP A N 1
ATOM 697 C CA . ASP A 1 92 ? -2.691 -9.605 5.060 1.00 97.19 92 ASP A CA 1
ATOM 698 C C . ASP A 1 92 ? -2.514 -8.783 6.344 1.00 97.19 92 ASP A C 1
ATOM 700 O O . ASP A 1 92 ? -1.525 -8.915 7.069 1.00 97.19 92 ASP A O 1
ATOM 704 N N . LEU A 1 93 ? -3.520 -7.973 6.659 1.00 94.56 93 LEU A N 1
ATOM 705 C CA . LEU A 1 93 ? -3.625 -7.188 7.880 1.00 94.56 93 LEU A CA 1
ATOM 706 C C . LEU A 1 93 ? -4.977 -7.464 8.540 1.00 94.56 93 LEU A C 1
ATOM 708 O O . LEU A 1 93 ? -6.030 -7.063 8.049 1.00 94.56 93 LEU A O 1
ATOM 712 N N . THR A 1 94 ? -4.958 -8.132 9.691 1.00 96.62 94 THR A N 1
ATOM 713 C CA . THR A 1 94 ? -6.165 -8.332 10.504 1.00 96.62 94 THR A CA 1
ATOM 714 C C . THR A 1 94 ? -6.128 -7.416 11.717 1.00 96.62 94 THR A C 1
ATOM 716 O O . THR 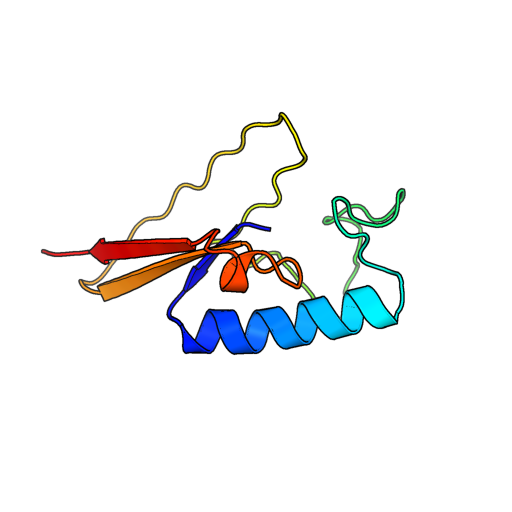A 1 94 ? -5.230 -7.515 12.549 1.00 96.62 94 THR A O 1
ATOM 719 N N . VAL A 1 95 ? -7.134 -6.556 11.834 1.00 94.88 95 VAL A N 1
ATOM 720 C CA . VAL A 1 95 ? -7.381 -5.709 13.001 1.00 94.88 95 VAL A CA 1
ATOM 721 C C . VAL A 1 95 ? -8.456 -6.382 13.848 1.00 94.88 95 VAL A C 1
ATOM 723 O O . VAL A 1 95 ? -9.548 -6.669 13.357 1.00 94.88 95 VAL A O 1
ATOM 726 N N . SER A 1 96 ? -8.149 -6.643 15.116 1.00 93.62 96 SER A N 1
ATOM 727 C CA . SER A 1 96 ? -9.055 -7.277 16.087 1.00 93.62 96 SER A CA 1
ATOM 728 C C . SER A 1 96 ? -9.253 -6.378 17.312 1.00 93.62 96 SER A C 1
ATOM 730 O O . SER A 1 96 ? -8.489 -5.430 17.493 1.00 93.62 96 SER A O 1
ATOM 732 N N . GLN A 1 97 ? -10.314 -6.635 18.086 1.00 76.94 97 GLN A N 1
ATOM 733 C CA . GLN A 1 97 ? -10.633 -5.946 19.346 1.00 76.94 97 GLN A CA 1
ATOM 734 C C . GLN A 1 97 ? -10.146 -6.752 20.545 1.00 76.94 97 GLN A C 1
ATOM 736 O O . GLN A 1 97 ? -10.237 -7.999 20.470 1.00 76.94 97 GLN A O 1
#

Organism: Pseudomonas fluorescens (NCBI:txid294)

Radius of gyration: 13.94 Å; chains: 1; bounding box: 29×32×40 Å

InterPro domains:
  IPR000923 Blue (type 1) copper domain [PF00127] (36-95)
  IPR008972 Cupredoxin [G3DSA:2.60.40.420] (1-96)
  IPR008972 Cupredoxin [SSF49503] (2-96)
  IPR050845 Copper-binding electron transfer protein [PTHR38439] (1-96)

Secondary structure (DSSP, 8-state):
-EEEE-HHHHHHHHHHHHHHHHTT-B-SSSBPTT--TTT--SS-TT-----TTEE---TT---------SS-EEEEEEE-STTTTTTT-EEEEEE--

Sequence (97 aa):
EFNLGNAAMHADHQQEMLKMQQSGQLLPTAMKPGMDHAAMGHDQASMRHDDPNSVLVEPGKTAELTWTFSQATRLEFACNIPGHYQAGMKGDLTVSQ